Protein AF-A0A9E4LBS8-F1 (afdb_monomer)

Sequence (121 aa):
MQNEAQVDRCQEAVRDALMRRACARRTISYSELAQRVGLPPQRYVLLRQLPQLVEAVNADEAADGWPLLGALVVRKADGLPGAGFFRHARALGRLAPDASRAAERSFHERELQRIYSAWAE

Secondary structure (DSSP, 8-state):
-HHHHHHHHHHHHHHHHHHHHHHTT--EEHHHHHHHTT----HHIIIIIHHHHHHHHHHHHHHTT---GGGGEE-TTTS---HHHHHHHHHTTSS-TT--HHHHHHHHHHHHHHHHHHS--

Mean predicted aligned error: 4.62 Å

Radius of gyration: 13.67 Å; Cα contacts (8 Å, |Δi|>4): 136; chains: 1; bounding box: 33×29×43 Å

Solvent-accessible surface area (backbone atoms only — not comparable to full-atom values): 6670 Å² total; per-residue (Å²): 114,79,62,57,64,49,50,54,53,50,31,50,45,47,47,54,58,42,50,57,24,30,54,67,68,43,72,42,36,54,64,55,50,30,54,73,59,72,39,70,80,42,72,64,38,62,72,48,52,49,54,51,39,40,50,52,47,24,51,56,31,47,76,75,69,44,58,50,61,48,57,37,38,17,40,88,89,78,70,44,53,52,73,66,55,59,53,48,35,28,74,71,68,76,37,64,90,82,56,47,73,68,52,51,50,55,48,44,55,51,40,45,50,48,37,35,61,75,36,55,128

pLDDT: mean 87.16, std 7.95, range [50.19, 94.31]

Nearest PDB structures (foldseek):
  2wgb-assembly1_A  TM=2.744E-01  e=1.803E+00  Mycolicibacterium smegmatis

Foldseek 3Di:
DVVVVVLVLLLVQLLVVLLVCLQVLAADELQRSCVSSVHDSDPCCSPPVSLVSLLVNQVVCVVVVAFRSQLSYAHPPPRGGDPSVVVSCVVSVNAPPPQDPVSSVVSSVVSSVSSNVVSHD

Structure (mmCIF, N/CA/C/O backbone):
data_AF-A0A9E4LBS8-F1
#
_entry.id   AF-A0A9E4LBS8-F1
#
loop_
_atom_site.group_PDB
_atom_site.id
_atom_site.type_symbol
_atom_site.label_atom_id
_atom_site.label_alt_id
_atom_site.label_comp_id
_atom_site.label_asym_id
_atom_site.label_entity_id
_atom_site.label_seq_id
_atom_site.pdbx_PDB_ins_code
_atom_site.Cartn_x
_atom_site.Cartn_y
_atom_site.Cartn_z
_atom_site.occupancy
_atom_site.B_iso_or_equiv
_atom_site.auth_seq_id
_atom_site.auth_comp_id
_atom_site.auth_asym_id
_atom_site.auth_atom_id
_atom_site.pdbx_PDB_model_num
ATOM 1 N N . MET A 1 1 ? 3.263 -9.593 24.895 1.00 50.19 1 MET A N 1
ATOM 2 C CA . MET A 1 1 ? 2.445 -8.466 25.398 1.00 50.19 1 MET A CA 1
ATOM 3 C C . MET A 1 1 ? 2.999 -7.082 25.046 1.00 50.19 1 MET A C 1
ATOM 5 O O . MET A 1 1 ? 2.245 -6.314 24.478 1.00 50.19 1 MET A O 1
ATOM 9 N N . GLN A 1 2 ? 4.271 -6.723 25.304 1.00 51.97 2 GLN A N 1
ATOM 10 C CA . GLN A 1 2 ? 4.775 -5.376 24.931 1.00 51.97 2 GLN A CA 1
ATOM 11 C C . GLN A 1 2 ? 4.992 -5.161 23.417 1.00 51.97 2 GLN A C 1
ATOM 13 O O . GLN A 1 2 ? 4.954 -4.023 22.960 1.00 51.97 2 GLN A O 1
ATOM 18 N N . ASN A 1 3 ? 5.201 -6.232 22.641 1.00 60.56 3 ASN A N 1
ATOM 19 C CA . ASN A 1 3 ? 5.483 -6.135 21.204 1.00 60.56 3 ASN A CA 1
ATOM 20 C C . ASN A 1 3 ? 4.203 -5.985 20.352 1.00 60.56 3 ASN A C 1
ATOM 22 O O . ASN A 1 3 ? 4.190 -5.170 19.441 1.00 60.56 3 ASN A O 1
ATOM 26 N N . GLU A 1 4 ? 3.108 -6.680 20.690 1.00 62.94 4 GLU A N 1
ATOM 27 C CA . GLU A 1 4 ? 1.808 -6.547 19.994 1.00 62.94 4 GLU A CA 1
ATOM 28 C C . GLU A 1 4 ? 1.237 -5.137 20.104 1.00 62.94 4 GLU A C 1
ATOM 30 O O . GLU A 1 4 ? 1.032 -4.491 19.089 1.00 62.94 4 GLU A O 1
ATOM 35 N N . ALA A 1 5 ? 1.127 -4.589 21.318 1.00 73.00 5 ALA A N 1
ATOM 36 C CA . ALA A 1 5 ? 0.592 -3.239 21.500 1.00 73.00 5 ALA A CA 1
ATOM 37 C C . ALA A 1 5 ? 1.424 -2.156 20.784 1.00 73.00 5 ALA A C 1
ATOM 39 O O . ALA A 1 5 ? 0.919 -1.081 20.472 1.00 73.00 5 ALA A O 1
ATOM 40 N N . GLN A 1 6 ? 2.718 -2.406 20.554 1.00 73.69 6 GLN A N 1
ATOM 41 C CA . GLN A 1 6 ? 3.573 -1.518 19.767 1.00 73.69 6 GLN A CA 1
ATOM 42 C C . GLN A 1 6 ? 3.307 -1.670 18.264 1.00 73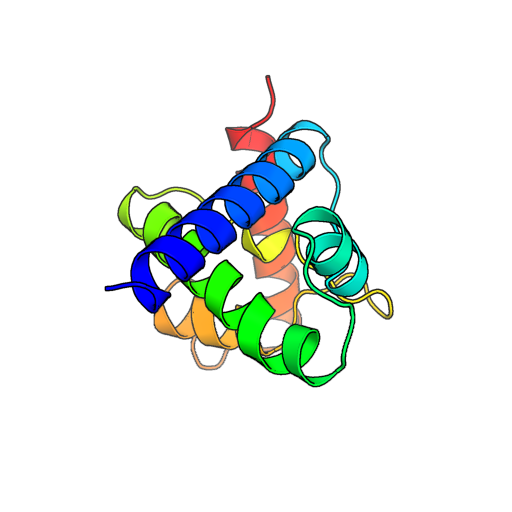.69 6 GLN A C 1
ATOM 44 O O . GLN A 1 6 ? 3.254 -0.665 17.559 1.00 73.69 6 GLN A O 1
ATOM 49 N N . VAL A 1 7 ? 3.137 -2.904 17.784 1.00 72.94 7 VAL A N 1
ATOM 50 C CA . VAL A 1 7 ? 2.804 -3.206 16.386 1.00 72.94 7 VAL A CA 1
ATOM 51 C C . VAL A 1 7 ? 1.440 -2.624 16.022 1.00 72.94 7 VAL A C 1
ATOM 53 O O . VAL A 1 7 ? 1.359 -1.927 15.014 1.00 72.94 7 VAL A O 1
ATOM 56 N N . ASP A 1 8 ? 0.432 -2.792 16.877 1.00 79.62 8 ASP A N 1
ATOM 57 C CA . ASP A 1 8 ? -0.922 -2.273 16.659 1.00 79.62 8 ASP A CA 1
ATOM 58 C C . ASP A 1 8 ? -0.916 -0.743 16.533 1.00 79.62 8 ASP A C 1
ATOM 60 O O . ASP A 1 8 ? -1.439 -0.187 15.568 1.00 79.62 8 ASP A O 1
ATOM 64 N N . ARG A 1 9 ? -0.211 -0.045 17.437 1.00 84.62 9 ARG A N 1
ATOM 65 C CA . ARG A 1 9 ? -0.041 1.417 17.353 1.00 84.62 9 ARG A CA 1
ATOM 66 C C . ARG A 1 9 ? 0.674 1.855 16.077 1.00 84.62 9 ARG A C 1
ATOM 68 O O . ARG A 1 9 ? 0.323 2.876 15.489 1.00 84.62 9 ARG A O 1
ATOM 75 N N . CYS A 1 10 ? 1.703 1.123 15.650 1.00 85.75 10 CYS A N 1
ATOM 76 C CA . CYS A 1 10 ? 2.407 1.430 14.407 1.00 85.75 10 CYS A CA 1
ATOM 77 C C . CYS A 1 10 ? 1.523 1.191 13.177 1.00 85.75 10 CYS A C 1
ATOM 79 O O . CYS A 1 10 ? 1.590 1.972 12.229 1.00 85.75 10 CYS A O 1
ATOM 81 N N . GLN A 1 11 ? 0.705 0.140 13.185 1.00 87.25 11 GLN A N 1
ATOM 82 C CA . GLN A 1 11 ? -0.237 -0.180 12.116 1.00 87.25 11 GLN A CA 1
ATOM 83 C C . GLN A 1 11 ? -1.313 0.900 11.989 1.00 87.25 11 GLN A C 1
ATOM 85 O O . GLN A 1 11 ? -1.532 1.411 10.892 1.00 87.25 11 GLN A O 1
ATOM 90 N N . GLU A 1 12 ? -1.904 1.321 13.106 1.00 88.62 12 GLU A N 1
ATOM 91 C CA . GLU A 1 12 ? -2.883 2.409 13.145 1.00 88.62 12 GLU A CA 1
ATOM 92 C C . GLU A 1 12 ? -2.274 3.733 12.653 1.00 88.62 12 GLU A C 1
ATOM 94 O O . GLU A 1 12 ? -2.825 4.382 11.765 1.00 88.62 12 GLU A O 1
ATOM 99 N N . ALA A 1 13 ? -1.062 4.077 13.104 1.00 90.50 13 ALA A N 1
ATOM 100 C CA . ALA A 1 13 ? -0.352 5.264 12.622 1.00 90.50 13 ALA A CA 1
ATOM 101 C C . ALA A 1 13 ? -0.054 5.218 11.109 1.00 90.50 13 ALA A C 1
ATOM 103 O O . ALA A 1 13 ? -0.105 6.249 10.429 1.00 90.50 13 ALA A O 1
ATOM 104 N N . VAL A 1 14 ? 0.264 4.036 10.562 1.00 91.88 14 VAL A N 1
ATOM 105 C CA . VAL A 1 14 ? 0.409 3.839 9.111 1.00 91.88 14 VAL A CA 1
ATOM 106 C C . VAL A 1 14 ? -0.934 4.061 8.421 1.00 91.88 14 VAL A C 1
ATOM 108 O O . VAL A 1 14 ? -0.985 4.836 7.466 1.00 91.88 14 VAL A O 1
ATOM 111 N N . ARG A 1 15 ? -2.012 3.436 8.905 1.00 91.81 15 ARG A N 1
ATOM 112 C CA . ARG A 1 15 ? -3.365 3.563 8.345 1.00 91.81 15 ARG A CA 1
ATOM 113 C C . ARG A 1 15 ? -3.795 5.026 8.271 1.00 91.81 15 ARG A C 1
ATOM 115 O O . ARG A 1 15 ? -4.115 5.507 7.187 1.00 91.81 15 ARG A O 1
ATOM 122 N N . ASP A 1 16 ? -3.668 5.765 9.368 1.00 92.12 16 ASP A N 1
ATOM 123 C CA . ASP A 1 16 ? -3.978 7.196 9.446 1.00 92.12 16 ASP A CA 1
ATOM 124 C C . ASP A 1 16 ? -3.179 8.033 8.446 1.00 92.12 16 ASP A C 1
ATOM 126 O O . ASP A 1 16 ? -3.718 8.908 7.757 1.00 92.12 16 ASP A O 1
ATOM 130 N N . ALA A 1 17 ? -1.875 7.770 8.336 1.00 92.06 17 ALA A N 1
ATOM 131 C CA . ALA A 1 17 ? -1.024 8.467 7.383 1.00 92.06 17 ALA A CA 1
ATOM 132 C C . ALA A 1 17 ? -1.451 8.198 5.930 1.00 92.06 17 ALA A C 1
ATOM 134 O O . ALA A 1 17 ? -1.381 9.112 5.102 1.00 92.06 17 ALA A O 1
ATOM 135 N N . LEU A 1 18 ? -1.898 6.978 5.617 1.00 92.56 18 LEU A N 1
ATOM 136 C CA . LEU A 1 18 ? -2.391 6.606 4.291 1.00 92.56 18 LEU A CA 1
ATOM 137 C C . LEU A 1 18 ? -3.774 7.192 4.006 1.00 92.56 18 LEU A C 1
ATOM 139 O O . LEU A 1 18 ? -3.959 7.753 2.931 1.00 92.56 18 LEU A O 1
ATOM 143 N N . MET A 1 19 ? -4.704 7.169 4.960 1.00 91.81 19 MET A N 1
ATOM 144 C CA . MET A 1 19 ? -6.034 7.770 4.797 1.00 91.81 19 MET A CA 1
ATOM 145 C C . MET A 1 19 ? -5.943 9.273 4.513 1.00 91.81 19 MET A C 1
ATOM 147 O O . MET A 1 19 ? -6.527 9.766 3.552 1.00 91.81 19 MET A O 1
ATOM 151 N N . ARG A 1 20 ? -5.093 10.007 5.244 1.00 91.56 20 ARG A N 1
ATOM 152 C CA . ARG A 1 20 ? -4.841 11.436 4.960 1.00 91.56 20 ARG A CA 1
ATOM 153 C C . ARG A 1 20 ? -4.310 11.671 3.543 1.00 91.56 20 ARG A C 1
ATOM 155 O O . ARG A 1 20 ? -4.556 12.714 2.938 1.00 91.56 20 ARG A O 1
ATOM 162 N N . ARG A 1 21 ? -3.540 10.719 3.011 1.00 93.31 21 ARG A N 1
ATOM 163 C CA . ARG A 1 21 ? -3.000 10.759 1.646 1.00 93.31 21 ARG A CA 1
ATOM 164 C C . ARG A 1 21 ? -4.046 10.376 0.600 1.00 93.31 21 ARG A C 1
ATOM 166 O O . ARG A 1 21 ? -4.057 10.997 -0.464 1.00 93.31 21 ARG A O 1
ATOM 173 N N . ALA A 1 22 ? -4.945 9.451 0.929 1.00 91.81 22 ALA A N 1
ATOM 174 C CA . ALA A 1 22 ? -6.116 9.108 0.133 1.00 91.81 22 ALA A CA 1
ATOM 175 C C . ALA A 1 22 ? -7.010 10.340 -0.080 1.00 91.81 22 ALA A C 1
ATOM 177 O O . ALA A 1 22 ? -7.227 10.725 -1.228 1.00 91.81 22 ALA A O 1
ATOM 178 N N . CYS A 1 23 ? -7.400 11.026 1.002 1.00 90.12 23 CYS A N 1
ATOM 179 C CA . CYS A 1 23 ? -8.214 12.248 0.949 1.00 90.12 23 CYS A CA 1
ATOM 180 C C . CYS A 1 23 ? -7.529 13.367 0.152 1.00 90.12 23 CYS A C 1
ATOM 182 O O . CYS A 1 23 ? -8.140 14.033 -0.677 1.00 90.12 23 CYS A O 1
ATOM 184 N N . ALA A 1 24 ? -6.215 13.539 0.328 1.00 90.56 24 ALA A N 1
ATOM 185 C CA . ALA A 1 24 ? -5.441 14.523 -0.431 1.00 90.56 24 ALA A CA 1
ATOM 186 C C . ALA A 1 24 ? -5.172 14.121 -1.895 1.00 90.56 24 ALA A C 1
ATOM 188 O O . ALA A 1 24 ? -4.479 14.860 -2.599 1.00 90.56 24 ALA A O 1
ATOM 189 N N . ARG A 1 25 ? -5.641 12.946 -2.341 1.00 90.75 25 ARG A N 1
ATOM 190 C CA . ARG A 1 25 ? -5.387 12.354 -3.664 1.00 90.75 25 ARG A CA 1
ATOM 191 C C . ARG A 1 25 ? -3.900 12.327 -4.039 1.00 90.75 25 ARG A C 1
ATOM 193 O O . ARG A 1 25 ? -3.511 12.662 -5.157 1.00 90.75 25 ARG A O 1
ATOM 200 N N . ARG A 1 26 ? -3.040 11.974 -3.076 1.00 91.81 26 ARG A N 1
ATOM 201 C CA . ARG A 1 26 ? -1.574 11.972 -3.225 1.00 91.81 26 ARG A CA 1
ATOM 202 C C . ARG A 1 26 ? -0.966 10.658 -2.765 1.00 91.81 26 ARG A C 1
ATOM 204 O O . ARG A 1 26 ? -1.406 10.071 -1.788 1.00 91.81 26 ARG A O 1
ATOM 211 N N . THR A 1 27 ? 0.100 10.228 -3.425 1.00 93.44 27 THR A N 1
ATOM 212 C CA . THR A 1 27 ? 0.937 9.112 -2.965 1.00 93.44 27 THR A CA 1
ATOM 213 C C . THR A 1 27 ? 1.945 9.574 -1.907 1.00 93.44 27 THR A C 1
ATOM 215 O O . THR A 1 27 ? 2.236 10.765 -1.777 1.00 93.44 27 THR A O 1
ATOM 218 N N . ILE A 1 28 ? 2.521 8.631 -1.166 1.00 93.62 28 ILE A N 1
ATOM 219 C CA . ILE A 1 28 ? 3.587 8.861 -0.187 1.00 93.62 28 ILE A CA 1
ATOM 220 C C . ILE A 1 28 ? 4.763 7.928 -0.462 1.00 93.62 28 ILE A C 1
ATOM 222 O O . ILE A 1 28 ? 4.584 6.770 -0.829 1.00 93.62 28 ILE A O 1
ATOM 226 N N . SER A 1 29 ? 5.991 8.417 -0.292 1.00 92.12 29 SER A N 1
ATOM 227 C CA . SER A 1 29 ? 7.163 7.549 -0.439 1.00 92.12 29 SER A CA 1
ATOM 228 C C . SER A 1 29 ? 7.403 6.690 0.804 1.00 92.12 29 SER A C 1
ATOM 230 O O . SER A 1 29 ? 7.153 7.152 1.914 1.00 92.12 29 SER A O 1
ATOM 232 N N . TYR A 1 30 ? 7.987 5.493 0.659 1.00 89.56 30 TYR A N 1
ATOM 233 C CA . TYR A 1 30 ? 8.377 4.652 1.811 1.00 89.56 30 TYR A CA 1
ATOM 234 C C . TYR A 1 30 ? 9.195 5.423 2.865 1.00 89.56 30 TYR A C 1
ATOM 236 O O . TYR A 1 30 ? 8.928 5.328 4.060 1.00 89.56 30 TYR A O 1
ATOM 244 N N . SER A 1 31 ? 10.162 6.240 2.430 1.00 87.62 31 SER A N 1
ATOM 245 C CA . SER A 1 31 ? 10.983 7.061 3.332 1.00 87.62 31 SER A CA 1
ATOM 246 C C . SER A 1 31 ? 10.183 8.119 4.091 1.00 87.62 31 SER A C 1
ATOM 248 O O . SER A 1 31 ? 10.513 8.448 5.224 1.00 87.62 31 SER A O 1
ATOM 250 N N . GLU A 1 32 ? 9.158 8.678 3.453 1.00 90.00 32 GLU A N 1
ATOM 251 C CA . GLU A 1 32 ? 8.324 9.728 4.034 1.00 90.00 32 GLU A CA 1
ATOM 252 C C . GLU A 1 32 ? 7.252 9.140 4.956 1.00 90.00 32 GLU A C 1
ATOM 254 O O . GLU A 1 32 ? 6.936 9.731 5.985 1.00 90.00 32 GLU A O 1
ATOM 259 N N . LEU A 1 33 ? 6.731 7.958 4.617 1.00 90.62 33 LEU A N 1
ATOM 260 C CA . LEU A 1 33 ? 5.845 7.203 5.489 1.00 90.62 33 LEU A CA 1
ATOM 261 C C . LEU A 1 33 ? 6.573 6.827 6.784 1.00 90.62 33 LEU A C 1
ATOM 263 O O . LEU A 1 33 ? 6.054 7.131 7.850 1.00 90.62 33 LEU A O 1
ATOM 267 N N . ALA A 1 34 ? 7.793 6.279 6.703 1.00 88.44 34 ALA A N 1
ATOM 268 C CA . ALA A 1 34 ? 8.595 5.952 7.886 1.00 88.44 34 ALA A CA 1
ATOM 269 C C . ALA A 1 34 ? 8.800 7.166 8.807 1.00 88.44 34 ALA A C 1
ATOM 271 O O . ALA A 1 34 ? 8.552 7.071 10.005 1.00 88.44 34 ALA A O 1
ATOM 272 N N . GLN A 1 35 ? 9.158 8.323 8.237 1.00 88.12 35 GLN A N 1
ATOM 273 C CA . GLN A 1 35 ? 9.298 9.568 8.999 1.00 88.12 35 GLN A CA 1
ATOM 274 C C . GLN A 1 35 ? 7.988 9.992 9.676 1.00 88.12 35 GLN A C 1
ATOM 276 O O . GLN A 1 35 ? 8.012 10.414 10.828 1.00 88.12 35 GLN A O 1
ATOM 281 N N . ARG A 1 36 ? 6.842 9.862 8.991 1.00 87.81 36 ARG A N 1
ATOM 282 C CA . ARG A 1 36 ? 5.532 10.213 9.563 1.00 87.81 36 ARG A CA 1
ATOM 283 C C . ARG A 1 36 ? 5.129 9.340 10.738 1.00 87.81 36 ARG A C 1
ATOM 285 O O . ARG A 1 36 ? 4.529 9.854 11.672 1.00 87.81 36 ARG A O 1
ATOM 292 N N . VAL A 1 37 ? 5.449 8.051 10.688 1.00 86.19 37 VAL A N 1
ATOM 293 C CA . VAL A 1 37 ? 5.103 7.105 11.758 1.00 86.19 37 VAL A CA 1
ATOM 294 C C . VAL A 1 37 ? 6.173 7.030 12.852 1.00 86.19 37 VAL A C 1
ATOM 296 O O . VAL A 1 37 ? 6.141 6.132 13.687 1.00 86.19 37 VAL A O 1
ATOM 299 N N . GLY A 1 38 ? 7.141 7.956 12.850 1.00 84.75 38 GLY A N 1
ATOM 300 C CA . GLY A 1 38 ? 8.200 8.025 13.859 1.00 84.75 38 GLY A CA 1
ATOM 301 C C . GLY A 1 38 ? 9.218 6.885 13.779 1.00 84.75 38 GLY A C 1
ATOM 302 O O . GLY A 1 38 ? 9.986 6.683 14.718 1.00 84.75 38 GLY A O 1
ATOM 303 N N . LEU A 1 39 ? 9.246 6.139 12.672 1.00 82.00 39 LEU A N 1
ATOM 304 C CA . LEU A 1 39 ? 10.232 5.091 12.458 1.00 82.00 39 LEU A CA 1
ATOM 305 C C . LEU A 1 39 ? 11.502 5.692 11.843 1.00 82.00 39 LEU A C 1
ATOM 307 O O . LEU A 1 39 ? 11.428 6.465 10.880 1.00 82.00 39 LEU A O 1
ATOM 311 N N . PRO A 1 40 ? 12.694 5.323 12.342 1.00 80.38 40 PRO A N 1
ATOM 312 C CA . PRO A 1 40 ? 13.929 5.820 11.768 1.00 80.38 40 PRO A CA 1
ATOM 313 C C . PRO A 1 40 ? 14.030 5.326 10.313 1.00 80.38 40 PRO A C 1
ATOM 315 O O . PRO A 1 40 ? 13.782 4.144 10.056 1.00 80.38 40 PRO A O 1
ATOM 318 N N . PRO A 1 41 ? 14.411 6.179 9.342 1.00 73.69 41 PRO A N 1
ATOM 319 C CA . PRO A 1 41 ? 14.480 5.822 7.922 1.00 73.69 41 PRO A CA 1
ATOM 320 C C . PRO A 1 41 ? 15.717 4.959 7.609 1.00 73.69 41 PRO A C 1
ATOM 322 O O . PRO A 1 41 ? 16.470 5.211 6.671 1.00 73.69 41 PRO A O 1
ATOM 325 N N . GLN A 1 42 ? 15.952 3.931 8.420 1.00 82.44 42 GLN A N 1
ATOM 326 C CA . GLN A 1 42 ? 17.008 2.953 8.241 1.00 82.44 42 GLN A CA 1
ATOM 327 C C . GLN A 1 42 ? 16.598 1.928 7.185 1.00 82.44 42 GLN A C 1
ATOM 329 O O . GLN A 1 42 ? 15.430 1.557 7.052 1.00 82.44 42 GLN A O 1
ATOM 334 N N . ARG A 1 43 ? 17.586 1.402 6.457 1.00 78.94 43 ARG A N 1
ATOM 335 C CA . ARG A 1 43 ? 17.367 0.430 5.378 1.00 78.94 43 ARG A CA 1
ATOM 336 C C . ARG A 1 43 ? 16.560 -0.793 5.831 1.00 78.94 43 ARG A C 1
ATOM 338 O O . ARG A 1 43 ? 15.698 -1.250 5.089 1.00 78.94 43 ARG A O 1
ATOM 345 N N . TYR A 1 44 ? 16.809 -1.303 7.039 1.00 82.38 44 TYR A N 1
ATOM 346 C CA . TYR A 1 44 ? 16.062 -2.436 7.593 1.00 82.38 44 TYR A CA 1
ATOM 347 C C . TYR A 1 44 ? 14.569 -2.119 7.762 1.00 82.38 44 TYR A C 1
ATOM 349 O O . TYR A 1 44 ? 13.723 -2.873 7.286 1.00 82.38 44 TYR A O 1
ATOM 357 N N . VAL A 1 45 ? 14.249 -0.968 8.357 1.00 81.44 45 VAL A N 1
ATOM 358 C CA . VAL A 1 45 ? 12.872 -0.508 8.575 1.00 81.44 45 VAL A CA 1
ATOM 359 C C . VAL A 1 45 ? 12.124 -0.392 7.247 1.00 81.44 45 VAL A C 1
ATOM 361 O O . VAL A 1 45 ? 11.042 -0.953 7.094 1.00 81.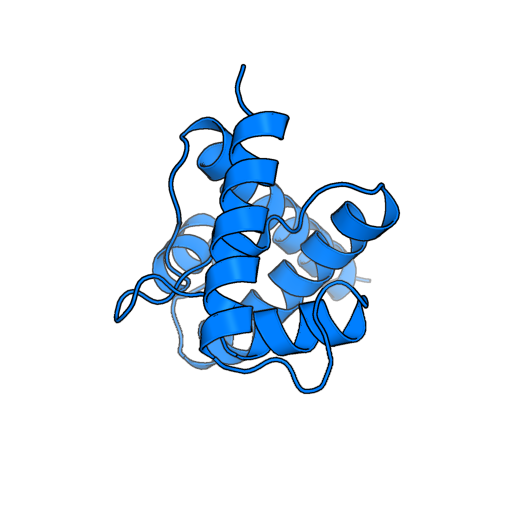44 45 VAL A O 1
ATOM 364 N N . LEU A 1 46 ? 12.725 0.273 6.255 1.00 80.44 46 LEU A N 1
ATOM 365 C CA . LEU A 1 46 ? 12.094 0.518 4.953 1.00 80.44 46 LEU A CA 1
ATOM 366 C C . LEU A 1 46 ? 11.875 -0.755 4.124 1.00 80.44 46 LEU A C 1
ATOM 368 O O . LEU A 1 46 ? 10.946 -0.803 3.322 1.00 80.44 46 LEU A O 1
ATOM 372 N N . LEU A 1 47 ? 12.733 -1.768 4.284 1.00 82.44 47 LEU A N 1
ATOM 373 C CA . LEU A 1 47 ? 12.686 -3.001 3.489 1.00 82.44 47 LEU A CA 1
ATOM 374 C C . LEU A 1 47 ? 11.948 -4.160 4.171 1.00 82.44 47 LEU A C 1
ATOM 376 O O . LEU A 1 47 ? 11.583 -5.114 3.484 1.00 82.44 47 LEU A O 1
ATOM 380 N N . ARG A 1 48 ? 11.770 -4.122 5.498 1.00 82.00 48 ARG A N 1
ATOM 381 C CA . ARG A 1 48 ? 11.179 -5.222 6.282 1.00 82.00 48 ARG A CA 1
ATOM 382 C C . ARG A 1 48 ? 9.963 -4.762 7.075 1.00 82.00 48 ARG A C 1
ATOM 384 O O . ARG A 1 48 ? 8.863 -5.214 6.786 1.00 82.00 48 ARG A O 1
ATOM 391 N N . GLN A 1 49 ? 10.156 -3.849 8.027 1.00 84.12 49 GLN A N 1
ATOM 392 C CA . GLN A 1 49 ? 9.105 -3.473 8.978 1.00 84.12 49 GLN A CA 1
ATOM 393 C C . GLN A 1 49 ? 7.971 -2.692 8.317 1.00 84.12 49 GLN A C 1
ATOM 395 O O . GLN A 1 49 ? 6.807 -3.031 8.493 1.00 84.12 49 GLN A O 1
ATOM 400 N N . LEU A 1 50 ? 8.297 -1.669 7.525 1.00 86.31 50 LEU A N 1
ATOM 401 C CA . LEU A 1 50 ? 7.275 -0.823 6.920 1.00 86.31 50 LEU A CA 1
ATOM 402 C C . LEU A 1 50 ? 6.405 -1.585 5.906 1.00 86.31 50 LEU A C 1
ATOM 404 O O . LEU A 1 50 ? 5.187 -1.447 5.979 1.00 86.31 50 LEU A O 1
ATOM 408 N N . PRO A 1 51 ? 6.963 -2.427 5.009 1.00 86.88 51 PRO A N 1
ATOM 409 C CA . PRO A 1 51 ? 6.148 -3.295 4.167 1.00 86.88 51 PRO A CA 1
ATOM 410 C C . PRO A 1 51 ? 5.229 -4.220 4.967 1.00 86.88 51 PRO A C 1
ATOM 412 O O . PRO A 1 51 ? 4.067 -4.322 4.611 1.00 86.88 51 PRO A O 1
ATOM 415 N N . GLN A 1 52 ? 5.700 -4.829 6.061 1.00 88.19 52 GLN A N 1
ATOM 416 C CA . GLN A 1 52 ? 4.868 -5.705 6.899 1.00 88.19 52 GLN A CA 1
ATOM 417 C C . GLN A 1 52 ? 3.690 -4.964 7.539 1.00 88.19 52 GLN A C 1
ATOM 419 O O . GLN A 1 52 ? 2.574 -5.467 7.511 1.00 88.19 52 GLN A O 1
ATOM 424 N N . LEU A 1 53 ? 3.918 -3.754 8.059 1.00 89.25 53 LEU A N 1
ATOM 425 C CA . LEU A 1 53 ? 2.845 -2.923 8.614 1.00 89.25 53 LEU A CA 1
ATOM 426 C C . LEU A 1 53 ? 1.821 -2.538 7.538 1.00 89.25 53 LEU A C 1
ATOM 428 O O . LEU A 1 53 ? 0.622 -2.611 7.769 1.00 89.25 53 LEU A O 1
ATOM 432 N N . VAL A 1 54 ? 2.286 -2.165 6.342 1.00 90.69 54 VAL A N 1
ATOM 433 C CA . VAL A 1 54 ? 1.401 -1.840 5.211 1.00 90.69 54 VAL A CA 1
ATOM 434 C C . VAL A 1 54 ? 0.627 -3.072 4.728 1.00 90.69 54 VAL A C 1
ATOM 436 O O . VAL A 1 54 ? -0.535 -2.951 4.357 1.00 90.69 54 VAL A O 1
ATOM 439 N N . GLU A 1 55 ? 1.248 -4.252 4.721 1.00 91.19 55 GLU A N 1
ATOM 440 C CA . GLU A 1 55 ? 0.587 -5.525 4.408 1.00 91.19 55 GLU A CA 1
ATOM 441 C C . GLU A 1 55 ? -0.498 -5.866 5.441 1.00 91.19 55 GLU A C 1
ATOM 443 O O . GLU A 1 55 ? -1.579 -6.290 5.048 1.00 91.19 55 GLU A O 1
ATOM 448 N N . ALA A 1 56 ? -0.259 -5.617 6.731 1.00 90.12 56 ALA A N 1
ATOM 449 C CA . ALA A 1 56 ? -1.270 -5.814 7.769 1.00 90.12 56 ALA A CA 1
ATOM 450 C C . ALA A 1 56 ? -2.465 -4.859 7.594 1.00 90.12 56 ALA A C 1
ATOM 452 O O . ALA A 1 56 ? -3.601 -5.319 7.547 1.00 90.12 56 ALA A O 1
ATOM 453 N N . VAL A 1 57 ? -2.215 -3.563 7.350 1.00 90.88 57 VAL A N 1
ATOM 454 C CA . VAL A 1 57 ? -3.286 -2.604 7.009 1.00 90.88 57 VAL A CA 1
ATOM 455 C C . VAL A 1 57 ? -4.068 -3.069 5.778 1.00 90.88 57 VAL A C 1
ATOM 457 O O . VAL A 1 57 ? -5.290 -3.061 5.781 1.00 90.88 57 VAL A O 1
ATOM 460 N N . ASN A 1 58 ? -3.381 -3.503 4.720 1.00 90.38 58 ASN A N 1
ATOM 461 C CA . ASN A 1 58 ? -4.041 -3.993 3.509 1.00 90.38 58 ASN A CA 1
ATOM 462 C C . ASN A 1 58 ? -4.915 -5.223 3.760 1.00 90.38 58 ASN A C 1
ATOM 464 O O . ASN A 1 58 ? -5.944 -5.356 3.103 1.00 90.38 58 ASN A O 1
ATOM 468 N N . ALA A 1 59 ? -4.496 -6.128 4.645 1.00 88.94 59 ALA A N 1
ATOM 469 C CA . ALA A 1 59 ? -5.276 -7.306 4.995 1.00 88.94 59 ALA A CA 1
ATOM 470 C C . ALA A 1 59 ? -6.582 -6.913 5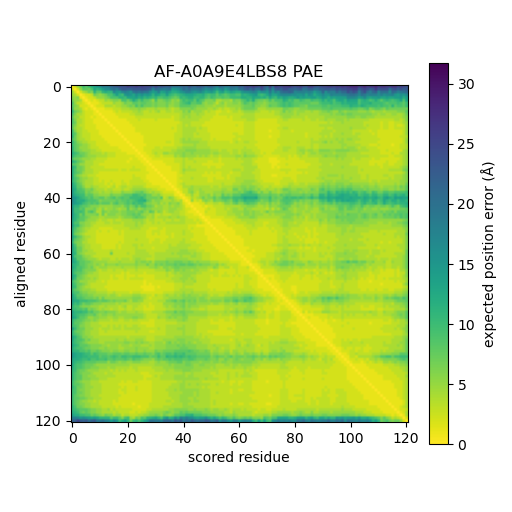.699 1.00 88.94 59 ALA A C 1
ATOM 472 O O . ALA A 1 59 ? -7.631 -7.436 5.325 1.00 88.94 59 ALA A O 1
ATOM 473 N N . ASP A 1 60 ? -6.525 -5.949 6.625 1.00 88.88 60 ASP A N 1
ATOM 474 C CA . ASP A 1 60 ? -7.711 -5.403 7.296 1.00 88.88 60 ASP A CA 1
ATOM 475 C C . ASP A 1 60 ? -8.667 -4.756 6.282 1.00 88.88 60 ASP A C 1
ATOM 477 O O . ASP A 1 60 ? -9.832 -5.135 6.196 1.00 88.88 60 ASP A O 1
ATOM 481 N N . GLU A 1 61 ? -8.163 -3.842 5.438 1.00 87.94 61 GLU A N 1
ATOM 482 C CA . GLU A 1 61 ? -8.973 -3.197 4.391 1.00 87.94 61 GLU A CA 1
ATOM 483 C C . GLU A 1 61 ? -9.595 -4.232 3.443 1.00 87.94 61 GLU A C 1
ATOM 485 O O . GLU A 1 61 ? -10.770 -4.155 3.082 1.00 87.94 61 GLU A O 1
ATOM 490 N N . ALA A 1 62 ? -8.812 -5.234 3.033 1.00 88.19 62 ALA A N 1
ATOM 491 C CA . ALA A 1 62 ? -9.268 -6.258 2.108 1.00 88.19 62 ALA A CA 1
ATOM 492 C C . ALA A 1 62 ? -10.358 -7.156 2.704 1.00 88.19 62 ALA A C 1
ATOM 494 O O . ALA A 1 62 ? -11.230 -7.577 1.936 1.00 88.19 62 ALA A O 1
ATOM 495 N N . ALA A 1 63 ? -10.302 -7.447 4.009 1.00 87.62 63 ALA A N 1
ATOM 496 C CA . ALA A 1 63 ? -11.312 -8.224 4.726 1.00 87.62 63 ALA A CA 1
ATOM 497 C C . ALA A 1 63 ? -12.664 -7.498 4.758 1.00 87.62 63 ALA A C 1
ATOM 499 O O . ALA A 1 63 ? -13.704 -8.123 4.559 1.00 87.62 63 ALA A O 1
ATOM 500 N N . ASP A 1 64 ? -12.627 -6.173 4.883 1.00 86.12 64 ASP A N 1
ATOM 501 C 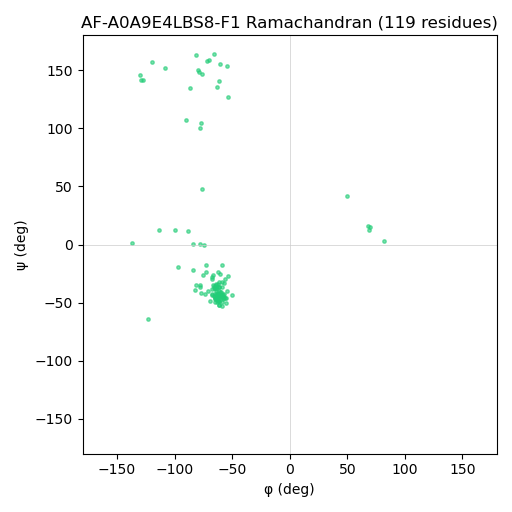CA . ASP A 1 64 ? -13.798 -5.296 4.849 1.00 86.12 64 ASP A CA 1
ATOM 502 C C . ASP A 1 64 ? -14.236 -4.922 3.413 1.00 86.12 64 ASP A C 1
ATOM 504 O O . ASP A 1 64 ? -15.211 -4.200 3.203 1.00 86.12 64 ASP A O 1
ATOM 508 N N . GLY A 1 65 ? -13.534 -5.421 2.387 1.00 84.62 65 GLY A N 1
ATOM 509 C CA . GLY A 1 65 ? -13.849 -5.179 0.975 1.00 84.62 65 GLY A CA 1
ATOM 510 C C . GLY A 1 65 ? -13.338 -3.846 0.411 1.00 84.62 65 GLY A C 1
ATOM 511 O O . GLY A 1 65 ? -13.547 -3.568 -0.778 1.00 84.62 65 GLY A O 1
ATOM 512 N N . TRP A 1 66 ? -12.621 -3.060 1.212 1.00 88.62 66 TRP A N 1
ATOM 513 C CA . TRP A 1 66 ? -12.002 -1.797 0.818 1.00 88.62 66 TRP A CA 1
ATOM 514 C C . TRP A 1 66 ? -10.794 -2.007 -0.114 1.00 88.62 66 TRP A C 1
ATOM 516 O O . TRP A 1 66 ? -10.228 -3.106 -0.206 1.00 88.62 66 TRP A O 1
ATOM 526 N N . PRO A 1 67 ? -10.417 -0.981 -0.903 1.00 90.06 67 PRO A N 1
ATOM 527 C CA . PRO A 1 67 ? -9.219 -1.037 -1.733 1.00 90.06 67 PRO A CA 1
ATOM 528 C C . PRO A 1 67 ? -7.938 -0.995 -0.888 1.00 90.06 67 PRO A C 1
ATOM 530 O O . PRO A 1 67 ? -7.921 -0.528 0.249 1.00 90.06 67 PRO A O 1
ATOM 533 N N . LEU A 1 68 ? -6.834 -1.466 -1.466 1.00 92.19 68 LEU A N 1
ATOM 534 C CA . LEU A 1 68 ? -5.577 -1.637 -0.736 1.00 92.19 68 LEU A CA 1
ATOM 535 C C . LEU A 1 68 ? -4.858 -0.294 -0.554 1.00 92.19 68 LEU A C 1
ATOM 537 O O . LEU A 1 68 ? -4.151 0.158 -1.459 1.00 92.19 68 LEU A O 1
ATOM 541 N N . LEU A 1 69 ? -4.962 0.320 0.629 1.00 91.19 69 LEU A N 1
ATOM 542 C CA . LEU A 1 69 ? -4.320 1.608 0.947 1.00 91.19 69 LEU A CA 1
ATOM 543 C C . LEU A 1 69 ? -2.805 1.621 0.683 1.00 91.19 69 LEU A C 1
ATOM 545 O O . LEU A 1 69 ? -2.232 2.662 0.348 1.00 91.19 69 LEU A O 1
ATOM 549 N N . GLY A 1 70 ? -2.147 0.462 0.752 1.00 92.12 70 GLY A N 1
ATOM 550 C CA . GLY A 1 70 ? -0.739 0.295 0.403 1.00 92.12 70 GLY A CA 1
ATOM 551 C C . GLY A 1 70 ? -0.383 0.684 -1.036 1.00 92.12 70 GLY A C 1
ATOM 552 O O . GLY A 1 70 ? 0.787 0.957 -1.301 1.00 92.12 70 GLY A O 1
ATOM 553 N N . ALA A 1 71 ? -1.356 0.796 -1.949 1.00 93.62 71 ALA A N 1
ATOM 554 C CA . ALA A 1 71 ? -1.141 1.320 -3.299 1.00 93.62 71 ALA A CA 1
ATOM 555 C C . ALA A 1 71 ? -0.663 2.787 -3.294 1.00 93.62 71 ALA A C 1
ATOM 557 O O . ALA A 1 71 ? 0.003 3.227 -4.233 1.00 93.62 71 ALA A O 1
ATOM 558 N N . LEU A 1 72 ? -0.943 3.546 -2.227 1.00 94.12 72 LEU A N 1
ATOM 559 C CA . LEU A 1 72 ? -0.449 4.914 -2.053 1.00 94.12 72 LEU A CA 1
ATOM 560 C C . LEU A 1 72 ? 1.046 4.970 -1.720 1.00 94.12 72 LEU A C 1
ATOM 562 O O . LEU A 1 72 ? 1.651 6.035 -1.856 1.00 94.12 72 LEU A O 1
ATOM 566 N N . VAL A 1 73 ? 1.646 3.859 -1.275 1.00 94.31 73 VAL A N 1
ATOM 567 C CA . VAL A 1 73 ? 3.053 3.802 -0.865 1.00 94.31 73 VAL A CA 1
ATOM 568 C C . VAL A 1 73 ? 3.931 3.453 -2.056 1.00 94.31 73 VAL A C 1
ATOM 570 O O . VAL A 1 73 ? 3.977 2.312 -2.513 1.00 94.31 73 VAL A O 1
ATOM 573 N N . VAL A 1 74 ? 4.675 4.440 -2.545 1.00 93.75 74 VAL A N 1
ATOM 574 C CA . VAL A 1 74 ? 5.431 4.334 -3.797 1.00 93.75 74 VAL A CA 1
ATOM 575 C C . VAL A 1 74 ? 6.930 4.526 -3.592 1.00 93.75 74 VAL A C 1
ATOM 577 O O . VAL A 1 74 ? 7.404 5.138 -2.630 1.00 93.75 74 VAL A O 1
ATOM 580 N N . ARG A 1 75 ? 7.730 4.002 -4.517 1.00 90.25 75 ARG A N 1
ATOM 581 C CA . ARG A 1 75 ? 9.149 4.347 -4.610 1.00 90.25 75 ARG A CA 1
ATOM 582 C C . ARG A 1 75 ? 9.305 5.726 -5.243 1.00 90.25 75 ARG A C 1
ATOM 584 O O . ARG A 1 75 ? 8.581 6.080 -6.166 1.00 90.25 75 ARG A O 1
ATOM 591 N N . LYS A 1 76 ? 10.327 6.472 -4.814 1.00 86.56 76 LYS A N 1
ATOM 592 C CA . LYS A 1 76 ? 10.667 7.774 -5.416 1.00 86.56 76 LYS A CA 1
ATOM 593 C C . LYS A 1 76 ? 11.174 7.671 -6.860 1.00 86.56 76 LYS A C 1
ATOM 595 O O . LYS A 1 76 ? 11.064 8.641 -7.591 1.00 86.56 76 LYS A O 1
ATOM 600 N N . ALA A 1 77 ? 11.749 6.530 -7.244 1.00 86.31 77 ALA A N 1
ATOM 601 C CA . ALA A 1 77 ? 12.400 6.364 -8.543 1.00 86.31 77 ALA A CA 1
ATOM 602 C C . ALA A 1 77 ? 11.409 6.328 -9.717 1.00 86.31 77 ALA A C 1
ATOM 604 O O . ALA A 1 77 ? 11.694 6.882 -10.770 1.00 86.31 77 ALA A O 1
ATOM 605 N N . ASP A 1 78 ? 10.268 5.661 -9.538 1.00 86.19 78 ASP A N 1
ATOM 60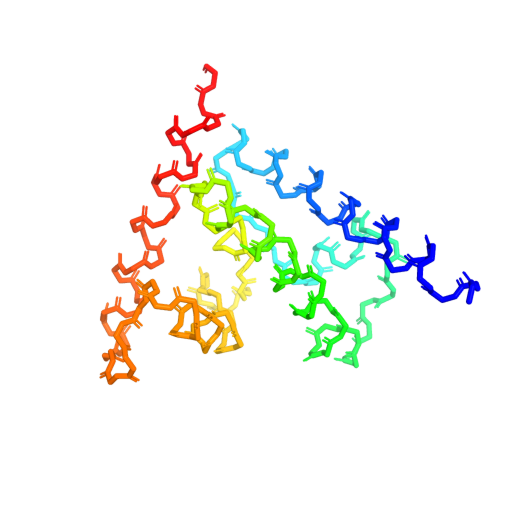6 C CA . ASP A 1 78 ? 9.323 5.369 -10.620 1.00 86.19 78 ASP A CA 1
ATOM 607 C C . ASP A 1 78 ? 7.853 5.587 -10.242 1.00 86.19 78 ASP A C 1
ATOM 609 O O . ASP A 1 78 ? 6.976 5.347 -11.067 1.00 86.19 78 ASP A O 1
ATOM 613 N N . GLY A 1 79 ? 7.562 6.027 -9.013 1.00 87.31 79 GLY A N 1
ATOM 614 C CA . GLY A 1 79 ? 6.190 6.281 -8.568 1.00 87.31 79 GLY A CA 1
ATOM 615 C C . GLY A 1 79 ? 5.337 5.018 -8.431 1.00 87.31 79 GLY A C 1
ATOM 616 O O . GLY A 1 79 ? 4.119 5.123 -8.327 1.00 87.31 79 GLY A O 1
ATOM 617 N N . LEU A 1 80 ? 5.957 3.833 -8.402 1.00 90.81 80 LEU A N 1
ATOM 618 C CA . LEU A 1 80 ? 5.260 2.555 -8.269 1.00 90.81 80 LEU A CA 1
ATOM 619 C C . LEU A 1 80 ? 5.477 1.921 -6.886 1.00 90.81 80 LEU A C 1
ATOM 621 O O . LEU A 1 80 ? 6.538 2.111 -6.272 1.00 90.81 80 LEU A O 1
ATOM 625 N N . PRO A 1 81 ? 4.522 1.111 -6.398 1.00 91.25 81 PRO A N 1
ATOM 626 C CA . PRO A 1 81 ? 4.699 0.320 -5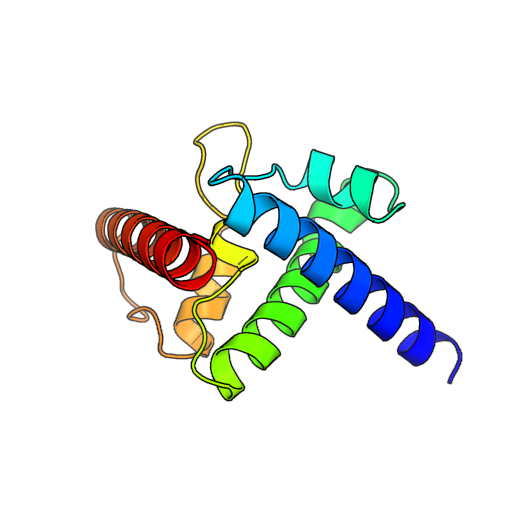.190 1.00 91.25 81 PRO A CA 1
ATOM 627 C C . PRO A 1 81 ? 5.857 -0.673 -5.289 1.00 91.25 81 PRO A C 1
ATOM 629 O O . PRO A 1 81 ? 6.266 -1.115 -6.369 1.00 91.25 81 PRO A O 1
ATOM 632 N N . GLY A 1 82 ? 6.397 -1.045 -4.128 1.00 86.81 82 GLY A N 1
ATOM 633 C CA . GLY A 1 82 ? 7.391 -2.107 -3.964 1.00 86.81 82 GLY A CA 1
ATOM 634 C C . GLY A 1 82 ? 6.947 -3.452 -4.549 1.00 86.81 82 GLY A C 1
ATOM 635 O O . GLY A 1 82 ? 5.763 -3.766 -4.560 1.00 86.81 82 GLY A O 1
ATOM 636 N N . ALA A 1 83 ? 7.898 -4.308 -4.939 1.00 86.06 83 ALA A N 1
ATOM 637 C CA . ALA A 1 83 ? 7.592 -5.695 -5.323 1.00 86.06 83 ALA A CA 1
ATOM 638 C C . ALA A 1 83 ? 6.848 -6.471 -4.211 1.00 86.06 83 ALA A C 1
ATOM 640 O O . ALA A 1 83 ? 6.038 -7.346 -4.505 1.00 86.06 83 ALA A O 1
ATOM 641 N N . GLY A 1 84 ? 7.085 -6.115 -2.940 1.00 86.81 84 GLY A N 1
ATOM 642 C CA . GLY A 1 84 ? 6.353 -6.661 -1.792 1.00 86.81 84 GLY A CA 1
ATOM 643 C C . GLY A 1 84 ? 4.845 -6.415 -1.872 1.00 86.81 84 GLY A C 1
ATOM 644 O O . GLY A 1 84 ? 4.080 -7.353 -1.682 1.00 86.81 84 GLY A O 1
ATOM 645 N N . PHE A 1 85 ? 4.421 -5.213 -2.280 1.00 90.19 85 PHE A N 1
ATOM 646 C CA . PHE A 1 85 ? 3.004 -4.885 -2.456 1.00 90.19 85 PHE A CA 1
ATOM 647 C C . PHE A 1 85 ? 2.347 -5.768 -3.520 1.00 90.19 85 PHE A C 1
ATOM 649 O O . PHE A 1 85 ? 1.312 -6.367 -3.258 1.00 90.19 85 PHE A O 1
ATOM 656 N N . PHE A 1 86 ? 2.963 -5.918 -4.698 1.00 90.94 86 PHE A N 1
ATOM 657 C CA . PHE A 1 86 ? 2.400 -6.764 -5.757 1.00 90.94 86 PHE A CA 1
ATOM 658 C C . PHE A 1 86 ? 2.375 -8.244 -5.370 1.00 90.94 86 PHE A C 1
ATOM 660 O O . PHE A 1 86 ? 1.428 -8.951 -5.702 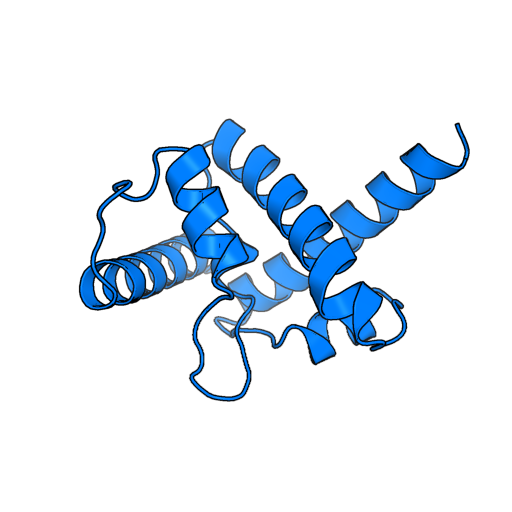1.00 90.94 86 PHE A O 1
ATOM 667 N N . ARG A 1 87 ? 3.384 -8.730 -4.636 1.00 90.62 87 ARG A N 1
ATOM 668 C CA . ARG A 1 87 ? 3.369 -10.087 -4.072 1.00 90.62 87 ARG A CA 1
ATOM 669 C C . ARG A 1 87 ? 2.223 -10.268 -3.075 1.00 90.62 87 ARG A C 1
ATOM 671 O O . ARG A 1 87 ? 1.544 -11.286 -3.123 1.00 90.62 87 ARG A O 1
ATOM 678 N N . HIS A 1 88 ? 1.993 -9.289 -2.207 1.00 90.81 88 HIS A N 1
ATOM 679 C CA . HIS A 1 88 ? 0.897 -9.324 -1.247 1.00 90.81 88 HIS A CA 1
ATOM 680 C C . HIS A 1 88 ? -0.474 -9.233 -1.936 1.00 90.81 88 HIS A C 1
ATOM 682 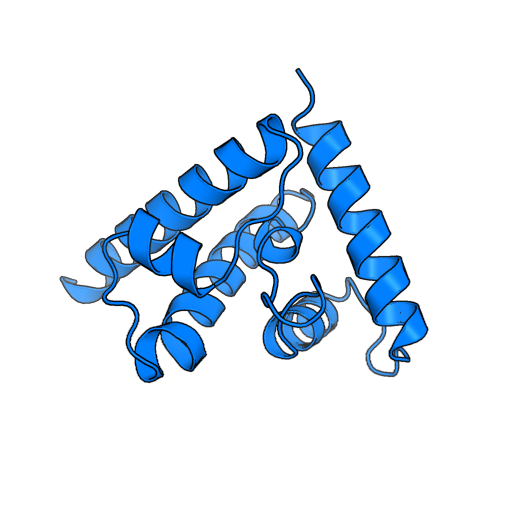O O . HIS A 1 88 ? -1.359 -10.027 -1.646 1.00 90.81 88 HIS A O 1
ATOM 688 N N . ALA A 1 89 ? -0.631 -8.362 -2.937 1.00 90.69 89 ALA A N 1
ATOM 689 C CA . ALA A 1 89 ? -1.850 -8.274 -3.743 1.00 90.69 89 ALA A CA 1
ATOM 690 C C . ALA A 1 89 ? -2.175 -9.597 -4.462 1.00 90.69 89 ALA A C 1
ATOM 692 O O . ALA A 1 89 ? -3.344 -9.968 -4.560 1.00 90.69 89 ALA A O 1
ATOM 693 N N . ARG A 1 90 ? -1.153 -10.335 -4.921 1.00 92.50 90 ARG A N 1
ATOM 694 C CA . ARG A 1 90 ? -1.313 -11.703 -5.446 1.00 92.50 90 ARG A CA 1
ATOM 695 C C . ARG A 1 90 ? -1.770 -12.682 -4.365 1.00 92.50 90 ARG A C 1
ATOM 697 O O . ARG A 1 90 ? -2.689 -13.453 -4.606 1.00 92.50 90 ARG A O 1
ATOM 704 N N . ALA A 1 91 ? -1.166 -12.630 -3.177 1.00 90.19 91 ALA A N 1
ATOM 705 C CA . ALA A 1 91 ? -1.549 -13.484 -2.049 1.00 90.19 91 ALA A CA 1
ATOM 706 C C . ALA A 1 91 ? -2.998 -13.243 -1.587 1.00 90.19 91 ALA A C 1
ATOM 708 O O . ALA A 1 91 ? -3.688 -14.188 -1.226 1.00 90.19 91 ALA A O 1
ATOM 709 N N . LEU A 1 92 ? -3.479 -11.998 -1.673 1.00 87.56 92 LEU A N 1
ATOM 710 C CA . LEU A 1 92 ? -4.873 -11.623 -1.416 1.00 87.56 92 LEU A CA 1
ATOM 711 C C . LEU A 1 92 ? -5.832 -11.947 -2.582 1.00 87.56 92 LEU A C 1
ATOM 713 O O . LEU A 1 92 ? -7.008 -11.597 -2.518 1.00 87.56 92 LEU A O 1
ATOM 717 N N . GLY A 1 93 ? -5.348 -12.532 -3.684 1.00 89.75 93 GLY A N 1
ATOM 718 C CA . GLY A 1 93 ? -6.159 -12.823 -4.873 1.00 89.75 93 GLY A CA 1
ATOM 719 C C . GLY A 1 93 ? -6.625 -11.585 -5.653 1.00 89.75 93 GLY A C 1
ATOM 720 O O . GLY A 1 93 ? -7.493 -11.692 -6.515 1.00 89.75 93 GLY A O 1
ATOM 721 N N . ARG A 1 94 ? -6.066 -10.398 -5.374 1.00 88.06 94 ARG A N 1
ATOM 722 C CA . ARG A 1 94 ? -6.413 -9.130 -6.048 1.00 88.06 94 ARG A CA 1
ATOM 723 C C . ARG A 1 94 ? -5.664 -8.935 -7.369 1.00 88.06 94 ARG A C 1
ATOM 725 O O . ARG A 1 94 ? -6.118 -8.178 -8.225 1.00 88.06 94 ARG A O 1
ATOM 732 N N . LEU A 1 95 ? -4.527 -9.609 -7.535 1.00 90.75 95 LEU A N 1
ATOM 733 C CA . LEU A 1 95 ? -3.703 -9.585 -8.742 1.00 90.75 95 LEU A CA 1
ATOM 734 C C . LEU A 1 95 ? -3.380 -11.016 -9.191 1.00 90.75 95 LEU A C 1
ATOM 736 O O . LEU A 1 95 ? -3.090 -11.872 -8.359 1.00 90.75 95 LEU A O 1
ATOM 740 N N . ALA A 1 96 ? -3.381 -11.265 -10.502 1.00 90.12 96 ALA A N 1
ATOM 741 C CA . ALA A 1 96 ? -3.024 -12.574 -11.045 1.00 90.12 96 ALA A CA 1
ATOM 742 C C . ALA A 1 96 ? -1.568 -12.963 -10.689 1.00 90.12 96 ALA A C 1
ATOM 744 O O . ALA A 1 96 ? -0.671 -12.108 -10.722 1.00 90.12 96 ALA A O 1
ATOM 745 N N . PRO A 1 97 ? -1.301 -14.240 -10.355 1.00 87.25 97 PRO A N 1
ATOM 746 C CA . PRO A 1 97 ? 0.023 -14.691 -9.921 1.00 87.25 97 PRO A CA 1
ATOM 747 C C . PRO A 1 97 ? 1.104 -14.483 -10.993 1.00 87.25 97 PRO A C 1
ATOM 749 O O . PRO A 1 97 ? 2.239 -14.146 -10.663 1.00 87.25 97 PRO A O 1
ATOM 752 N N . ASP A 1 98 ? 0.735 -14.586 -12.265 1.00 89.38 98 ASP A N 1
ATOM 753 C CA . ASP A 1 98 ? 1.566 -14.425 -13.461 1.00 89.38 98 ASP A CA 1
ATOM 754 C C . ASP A 1 98 ? 1.419 -13.042 -14.126 1.00 89.38 98 ASP A C 1
ATOM 756 O O . ASP A 1 98 ? 1.895 -12.826 -15.242 1.00 89.38 98 ASP A O 1
ATOM 760 N N . ALA A 1 99 ? 0.790 -12.078 -13.440 1.00 89.38 99 ALA A N 1
ATOM 761 C CA . ALA A 1 99 ? 0.592 -10.731 -13.962 1.00 89.38 99 ALA A CA 1
ATOM 762 C C . ALA A 1 99 ? 1.917 -10.103 -14.423 1.00 89.38 99 ALA A C 1
ATOM 764 O O . ALA A 1 99 ? 2.879 -10.004 -13.655 1.00 89.38 99 ALA A O 1
ATOM 765 N N . SER A 1 100 ? 1.937 -9.632 -15.671 1.00 91.31 100 SER A N 1
ATOM 766 C CA . SER A 1 100 ? 3.065 -8.898 -16.241 1.00 91.31 100 SER A CA 1
ATOM 767 C C . SER A 1 100 ? 3.273 -7.548 -15.543 1.00 91.31 100 SER A C 1
ATOM 769 O O . SER A 1 100 ? 2.371 -7.012 -14.900 1.00 91.31 100 SER A O 1
ATOM 771 N N . ARG A 1 101 ? 4.443 -6.924 -15.734 1.00 87.56 101 ARG A N 1
ATOM 772 C CA . ARG A 1 101 ? 4.712 -5.566 -15.213 1.00 87.56 101 ARG A CA 1
ATOM 773 C C . ARG A 1 101 ? 3.700 -4.521 -15.700 1.00 87.56 101 ARG A C 1
ATOM 775 O O . ARG A 1 101 ? 3.397 -3.577 -14.976 1.00 87.56 101 ARG A O 1
ATOM 782 N N . ALA A 1 102 ? 3.185 -4.677 -16.920 1.00 90.75 102 ALA A N 1
ATOM 783 C CA . ALA A 1 102 ? 2.137 -3.804 -17.442 1.00 90.75 102 ALA A CA 1
ATOM 784 C C . ALA A 1 102 ? 0.824 -4.003 -16.669 1.00 90.75 102 ALA A C 1
ATOM 786 O O . ALA A 1 102 ? 0.206 -3.027 -16.254 1.00 90.75 102 ALA A O 1
ATOM 787 N N . ALA A 1 103 ? 0.451 -5.258 -16.393 1.00 91.00 103 ALA A N 1
ATOM 788 C CA . ALA A 1 103 ? -0.721 -5.574 -15.583 1.00 91.00 103 ALA A CA 1
ATOM 789 C C . ALA A 1 103 ? -0.583 -5.081 -14.130 1.00 91.00 103 ALA A C 1
ATOM 791 O O . ALA A 1 103 ? -1.554 -4.563 -13.584 1.00 91.00 103 ALA A O 1
ATOM 792 N N . GLU A 1 104 ? 0.610 -5.172 -13.528 1.00 92.38 104 GLU A N 1
ATOM 793 C CA . GLU A 1 104 ? 0.921 -4.585 -12.214 1.00 92.38 104 GLU A CA 1
ATOM 794 C C . GLU A 1 104 ? 0.688 -3.068 -12.200 1.00 92.38 104 GLU A C 1
ATOM 796 O O . GLU A 1 104 ? 0.029 -2.554 -11.295 1.00 92.38 104 GLU A O 1
ATOM 801 N N . ARG A 1 105 ? 1.174 -2.347 -13.220 1.00 91.94 105 ARG A N 1
ATOM 802 C CA . ARG A 1 105 ? 0.960 -0.898 -13.343 1.00 91.94 105 ARG A CA 1
ATOM 803 C C . ARG A 1 105 ? -0.520 -0.555 -13.497 1.00 91.94 105 ARG A C 1
ATOM 805 O O . ARG A 1 105 ? -1.027 0.272 -12.749 1.00 91.94 105 ARG A O 1
ATOM 812 N N . SER A 1 106 ? -1.230 -1.220 -14.406 1.00 93.25 106 SER A N 1
ATOM 813 C CA . SER A 1 106 ? -2.664 -0.971 -14.590 1.00 93.25 106 SER A CA 1
ATOM 814 C C . SER A 1 106 ? -3.480 -1.335 -13.346 1.00 93.25 106 SER A C 1
ATOM 816 O O . SER A 1 106 ? -4.476 -0.683 -13.050 1.00 93.25 106 SER A O 1
ATOM 818 N N . PHE A 1 107 ? -3.079 -2.369 -12.601 1.00 93.00 107 PHE A N 1
ATOM 819 C CA . PHE A 1 107 ? -3.677 -2.692 -11.307 1.00 93.00 107 PHE A CA 1
ATOM 820 C C . PHE A 1 107 ? -3.445 -1.575 -10.287 1.00 93.00 107 PHE A C 1
ATOM 822 O O . PHE A 1 107 ? -4.397 -1.143 -9.645 1.00 93.00 107 PHE A O 1
ATOM 829 N N . HIS A 1 108 ? -2.212 -1.075 -10.175 1.00 94.00 108 HIS A N 1
ATOM 830 C CA . HIS A 1 108 ? -1.872 0.031 -9.280 1.00 94.00 108 HIS A CA 1
ATOM 831 C C . HIS A 1 108 ? -2.685 1.292 -9.584 1.00 94.00 108 HIS A C 1
ATOM 833 O O . HIS A 1 108 ? -3.266 1.872 -8.671 1.00 94.00 108 HIS A O 1
ATOM 839 N N . GLU A 1 109 ? -2.800 1.671 -10.856 1.00 92.81 109 GLU A N 1
ATOM 840 C CA . GLU A 1 109 ? -3.613 2.814 -11.282 1.00 92.81 109 GLU A CA 1
ATOM 841 C C . GLU A 1 109 ? -5.091 2.638 -10.910 1.00 92.81 109 GLU A C 1
ATOM 843 O O . GLU A 1 109 ? -5.701 3.561 -10.369 1.00 92.81 109 GLU A O 1
ATOM 848 N N . ARG A 1 110 ? -5.665 1.447 -11.136 1.00 93.25 110 ARG A N 1
ATOM 849 C CA . ARG A 1 110 ? -7.052 1.150 -10.744 1.00 93.25 110 ARG A CA 1
ATOM 850 C C . ARG A 1 110 ? -7.249 1.213 -9.234 1.00 93.25 110 ARG A C 1
ATOM 852 O O . ARG A 1 110 ? -8.233 1.799 -8.793 1.00 93.25 110 ARG A O 1
ATOM 859 N N . GLU A 1 111 ? -6.333 0.651 -8.447 1.00 92.81 111 GLU A N 1
ATOM 860 C CA . GLU A 1 111 ? -6.414 0.733 -6.985 1.00 92.81 111 GLU A CA 1
ATOM 861 C C . GLU A 1 111 ? -6.321 2.178 -6.499 1.00 92.81 111 GLU A C 1
ATOM 863 O O . GLU A 1 111 ? -7.136 2.583 -5.676 1.00 92.81 111 GLU A O 1
ATOM 868 N N . LEU A 1 112 ? -5.417 2.991 -7.056 1.00 92.88 112 LEU A N 1
ATOM 869 C CA . LEU A 1 112 ? -5.350 4.416 -6.728 1.00 92.88 112 LEU A CA 1
ATOM 870 C C . LEU A 1 112 ? -6.674 5.129 -7.008 1.00 92.88 112 LEU A C 1
ATOM 872 O O . LEU A 1 112 ? -7.144 5.876 -6.155 1.00 92.88 112 LEU A O 1
ATOM 876 N N . GLN A 1 113 ? -7.302 4.882 -8.160 1.00 91.88 113 GLN A N 1
ATOM 877 C CA . GLN A 1 113 ? -8.607 5.477 -8.458 1.00 91.88 113 GLN A CA 1
ATOM 878 C C . GLN A 1 113 ? -9.685 5.012 -7.478 1.00 91.88 113 GLN A C 1
ATOM 880 O O . GLN A 1 113 ? -10.450 5.840 -6.997 1.00 91.88 113 GLN A O 1
ATOM 885 N N . ARG A 1 114 ? -9.722 3.721 -7.121 1.00 92.19 114 ARG A N 1
ATOM 886 C CA . ARG A 1 114 ? -10.677 3.200 -6.129 1.00 92.19 114 ARG A CA 1
ATOM 887 C C . ARG A 1 114 ? -10.491 3.861 -4.767 1.00 92.19 114 ARG A C 1
ATOM 889 O O . ARG A 1 114 ? -11.479 4.262 -4.164 1.00 92.19 114 ARG A O 1
ATOM 896 N N . ILE A 1 115 ? -9.248 4.022 -4.317 1.00 92.88 115 ILE A N 1
ATOM 897 C CA . ILE A 1 115 ? -8.915 4.727 -3.073 1.00 92.88 115 ILE A CA 1
ATOM 898 C C . ILE A 1 115 ? -9.363 6.186 -3.164 1.00 92.88 115 ILE A C 1
ATOM 900 O O . ILE A 1 115 ? -10.048 6.691 -2.285 1.00 92.88 115 ILE A O 1
ATOM 904 N N . TYR A 1 116 ? -9.038 6.879 -4.249 1.00 91.31 116 TYR A N 1
ATOM 905 C CA . TYR A 1 116 ? -9.429 8.276 -4.389 1.00 91.31 116 TYR A CA 1
ATOM 906 C C . TYR A 1 116 ? -10.934 8.475 -4.531 1.00 91.31 116 TYR A C 1
ATOM 908 O O . TYR A 1 116 ? -11.410 9.538 -4.168 1.00 91.31 116 TYR A O 1
ATOM 916 N N . SER A 1 117 ? -11.677 7.505 -5.059 1.00 90.31 117 SER A N 1
ATOM 917 C CA . SER A 1 117 ? -13.140 7.551 -5.111 1.00 90.31 117 SER A CA 1
ATOM 918 C C . SER A 1 117 ? -13.785 7.215 -3.770 1.00 90.31 117 SER A C 1
ATOM 920 O O . SER A 1 117 ? -14.797 7.811 -3.435 1.00 90.31 117 SER A O 1
ATOM 922 N N . ALA A 1 118 ? -13.216 6.282 -3.006 1.00 87.81 118 ALA A N 1
ATOM 923 C CA . ALA A 1 118 ? -13.749 5.885 -1.704 1.00 87.81 118 ALA A CA 1
ATOM 924 C C . ALA A 1 118 ? -13.466 6.915 -0.591 1.00 87.81 118 ALA A C 1
ATOM 926 O O . ALA A 1 118 ? -14.237 7.000 0.356 1.00 87.81 118 ALA A O 1
ATOM 927 N N . TRP A 1 119 ? -12.399 7.711 -0.727 1.00 85.38 119 TRP A N 1
ATOM 928 C CA . TRP A 1 119 ? -12.013 8.776 0.214 1.00 85.38 119 TRP A CA 1
ATOM 929 C C . TRP A 1 119 ? -12.124 10.192 -0.385 1.00 85.38 119 TRP A C 1
ATOM 931 O O . TRP A 1 119 ? -11.578 11.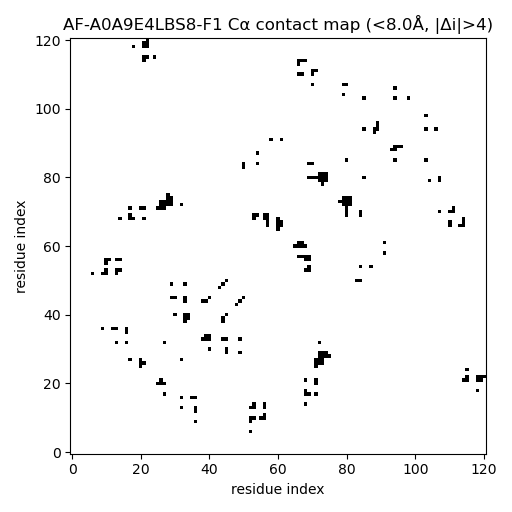139 0.183 1.00 85.38 119 TRP A O 1
ATOM 941 N N . ALA A 1 120 ? -12.780 10.348 -1.542 1.00 72.00 120 ALA A N 1
ATOM 942 C CA . ALA A 1 120 ? -13.196 11.663 -2.026 1.00 72.00 120 ALA A CA 1
ATOM 943 C C . ALA A 1 120 ? -14.440 12.087 -1.243 1.00 72.00 120 ALA A C 1
ATOM 945 O O . ALA A 1 120 ? -15.520 11.550 -1.477 1.00 72.00 120 ALA A O 1
ATOM 946 N N . GLU A 1 121 ? -14.257 13.017 -0.310 1.00 56.34 121 GLU A N 1
ATOM 947 C CA . GLU A 1 121 ? -15.351 13.833 0.226 1.00 56.34 121 GLU A CA 1
ATOM 948 C C . GLU A 1 121 ? -15.849 14.836 -0.822 1.00 56.34 121 GLU A C 1
ATOM 950 O O . GLU A 1 121 ? -14.998 15.416 -1.544 1.00 56.34 121 GLU A O 1
#